Protein AF-A0AAV4C233-F1 (afdb_monomer_lite)

pLDDT: mean 74.06, std 18.38, range [33.66, 91.25]

Structure (mmCIF, N/CA/C/O backbone):
data_AF-A0AAV4C233-F1
#
_entry.id   AF-A0AAV4C233-F1
#
loop_
_atom_site.group_PDB
_atom_site.id
_atom_site.type_symbol
_atom_site.label_atom_id
_atom_site.label_alt_id
_atom_site.label_comp_id
_atom_site.label_asym_id
_atom_site.label_entity_id
_atom_site.label_seq_id
_atom_site.pdbx_PDB_ins_code
_atom_site.Cartn_x
_atom_site.Cartn_y
_atom_site.Cartn_z
_atom_site.occupancy
_atom_site.B_iso_or_equiv
_atom_site.auth_seq_id
_atom_site.auth_comp_id
_atom_site.auth_asym_id
_atom_site.auth_atom_id
_atom_site.pdbx_PDB_model_num
ATOM 1 N N . MET A 1 1 ? 18.846 5.349 12.448 1.00 65.94 1 MET A N 1
ATOM 2 C CA . MET A 1 1 ? 18.340 4.012 12.071 1.00 65.94 1 MET A CA 1
ATOM 3 C C . MET A 1 1 ? 18.853 3.663 10.684 1.00 65.94 1 MET A C 1
ATOM 5 O O . MET A 1 1 ? 18.707 4.471 9.763 1.00 65.94 1 MET A O 1
ATOM 9 N N . GLU A 1 2 ? 19.528 2.527 10.569 1.00 83.12 2 GLU A N 1
ATOM 10 C CA . GLU A 1 2 ? 20.152 2.026 9.340 1.00 83.12 2 GLU A CA 1
ATOM 11 C C . GLU A 1 2 ? 19.110 1.394 8.408 1.00 83.12 2 GLU A C 1
ATOM 13 O O . GLU A 1 2 ? 18.015 1.029 8.843 1.00 83.12 2 GLU A O 1
ATOM 18 N N . LEU A 1 3 ? 19.416 1.331 7.108 1.00 81.19 3 LEU A N 1
ATOM 19 C CA . LEU A 1 3 ? 18.493 0.816 6.088 1.00 81.19 3 LEU A CA 1
ATOM 20 C C . LEU A 1 3 ? 18.167 -0.667 6.317 1.00 81.19 3 LEU A C 1
ATOM 22 O O . LEU A 1 3 ? 17.005 -1.055 6.249 1.00 81.19 3 LEU A O 1
ATOM 26 N N . GLU A 1 4 ? 19.170 -1.468 6.663 1.00 83.12 4 GLU A N 1
ATOM 27 C CA . GLU A 1 4 ? 19.029 -2.905 6.920 1.00 83.12 4 GLU A CA 1
ATOM 28 C C . GLU A 1 4 ? 18.114 -3.202 8.114 1.00 83.12 4 GLU A C 1
ATOM 30 O O . GLU A 1 4 ? 17.279 -4.112 8.062 1.00 83.12 4 GLU A O 1
ATOM 35 N N . SER A 1 5 ? 18.192 -2.384 9.170 1.00 86.88 5 SER A N 1
ATOM 36 C CA . SER A 1 5 ? 17.283 -2.495 10.312 1.00 86.88 5 SER A CA 1
ATOM 37 C C . SER A 1 5 ? 15.843 -2.166 9.911 1.00 86.88 5 SER A C 1
ATOM 39 O O . SER A 1 5 ? 14.928 -2.884 10.301 1.00 86.88 5 SER A O 1
ATOM 41 N N . MET A 1 6 ? 15.621 -1.118 9.103 1.00 86.81 6 MET A N 1
ATOM 42 C CA . MET A 1 6 ? 14.273 -0.765 8.621 1.00 86.81 6 MET A CA 1
ATOM 43 C C . MET A 1 6 ? 13.689 -1.846 7.716 1.00 86.81 6 MET A C 1
ATOM 45 O O . MET A 1 6 ? 12.509 -2.158 7.824 1.00 86.81 6 MET A O 1
ATOM 49 N N . ASN A 1 7 ? 14.518 -2.426 6.853 1.00 86.94 7 ASN A N 1
ATOM 50 C CA . ASN A 1 7 ? 14.156 -3.550 6.001 1.00 86.94 7 ASN A CA 1
ATOM 51 C C . ASN A 1 7 ? 13.734 -4.769 6.826 1.00 86.94 7 ASN A C 1
ATOM 53 O O . ASN A 1 7 ? 12.684 -5.359 6.580 1.00 86.94 7 ASN A O 1
ATOM 57 N N . THR A 1 8 ? 14.527 -5.111 7.842 1.00 88.19 8 THR A N 1
ATOM 58 C CA . THR A 1 8 ? 14.219 -6.220 8.748 1.00 88.19 8 THR A CA 1
ATOM 59 C C . THR A 1 8 ? 12.918 -5.966 9.502 1.00 88.19 8 THR A C 1
ATOM 61 O O . THR A 1 8 ? 12.058 -6.838 9.534 1.00 88.19 8 THR A O 1
ATOM 64 N N . LEU A 1 9 ? 12.738 -4.765 10.059 1.00 89.81 9 LEU A N 1
ATOM 65 C CA . LEU A 1 9 ? 11.519 -4.400 10.781 1.00 89.81 9 LEU A CA 1
ATOM 66 C C . LEU A 1 9 ? 10.286 -4.402 9.879 1.00 89.81 9 LEU A C 1
ATOM 68 O O . LEU A 1 9 ? 9.249 -4.924 10.272 1.00 89.81 9 LEU A O 1
ATOM 72 N N . LEU A 1 10 ? 10.395 -3.855 8.668 1.00 88.31 10 LEU A N 1
ATOM 73 C CA . LEU A 1 10 ? 9.327 -3.912 7.678 1.00 88.31 10 LEU A CA 1
ATOM 74 C C . LEU A 1 10 ? 8.940 -5.364 7.395 1.00 88.31 10 LEU A C 1
ATOM 76 O O . LEU A 1 10 ? 7.764 -5.702 7.462 1.00 88.31 10 LEU A O 1
ATOM 80 N N . PHE A 1 11 ? 9.919 -6.223 7.114 1.00 87.75 11 PHE A N 1
ATOM 81 C CA . PHE A 1 11 ? 9.671 -7.630 6.827 1.00 87.75 11 PHE A CA 1
ATOM 82 C C . PHE A 1 11 ? 8.959 -8.331 7.991 1.00 87.75 11 PHE A C 1
ATOM 84 O O . PHE A 1 11 ? 7.919 -8.956 7.790 1.00 87.75 11 PHE A O 1
ATOM 91 N N . THR A 1 12 ? 9.445 -8.129 9.218 1.00 89.75 12 THR A N 1
ATOM 92 C CA . THR A 1 12 ? 8.798 -8.634 10.433 1.00 89.75 12 THR A CA 1
ATOM 93 C C . THR A 1 12 ? 7.362 -8.120 10.559 1.00 89.75 12 THR A C 1
ATOM 95 O O . THR A 1 12 ? 6.455 -8.909 10.804 1.00 89.75 12 THR A O 1
ATOM 98 N N . ASN A 1 13 ? 7.113 -6.827 10.334 1.00 89.94 13 ASN A N 1
ATOM 99 C CA . ASN A 1 13 ? 5.767 -6.252 10.404 1.00 89.94 13 ASN A CA 1
ATOM 100 C C . ASN A 1 13 ? 4.812 -6.886 9.384 1.00 89.94 13 ASN A C 1
ATOM 102 O O . ASN A 1 13 ? 3.656 -7.149 9.705 1.00 89.94 13 ASN A O 1
ATOM 106 N N . LEU A 1 14 ? 5.278 -7.153 8.161 1.00 88.44 14 LEU A N 1
ATOM 107 C CA . LEU A 1 14 ? 4.464 -7.809 7.135 1.00 88.44 14 LEU A CA 1
ATOM 108 C C . LEU A 1 14 ? 4.102 -9.244 7.537 1.00 88.44 14 LEU A C 1
ATOM 110 O O . LEU A 1 14 ? 2.946 -9.643 7.382 1.00 88.44 14 LEU A O 1
ATOM 114 N N . GLN A 1 15 ? 5.050 -9.990 8.112 1.00 87.19 15 GLN A N 1
ATOM 115 C CA . GLN A 1 15 ? 4.790 -11.325 8.655 1.00 87.19 15 GLN A CA 1
ATOM 116 C C . GLN A 1 15 ? 3.796 -11.277 9.824 1.00 87.19 15 GLN A C 1
ATOM 118 O O . GLN A 1 15 ? 2.847 -12.057 9.846 1.00 87.19 15 GLN A O 1
ATOM 123 N N . LEU A 1 16 ? 3.952 -10.323 10.751 1.00 87.94 16 LEU A N 1
ATOM 124 C CA . LEU A 1 16 ? 3.033 -10.121 11.880 1.00 87.94 16 LEU A CA 1
ATOM 125 C C . LEU A 1 16 ? 1.611 -9.774 11.422 1.00 87.94 16 LEU A C 1
ATOM 127 O O . LEU A 1 16 ? 0.635 -10.208 12.028 1.00 87.94 16 LEU A O 1
ATOM 131 N N . LEU A 1 17 ? 1.475 -9.032 10.323 1.00 86.62 17 LEU A N 1
ATOM 132 C CA . LEU A 1 17 ? 0.180 -8.729 9.713 1.00 86.62 17 LEU A CA 1
ATOM 133 C C . LEU A 1 17 ? -0.453 -9.935 8.994 1.00 86.62 17 LEU A C 1
ATOM 135 O O . LEU A 1 17 ? -1.617 -9.843 8.587 1.00 86.62 17 LEU A O 1
ATOM 139 N N . GLY A 1 18 ? 0.279 -11.046 8.851 1.00 84.75 18 GLY A N 1
ATOM 140 C CA . GLY A 1 18 ? -0.180 -12.292 8.237 1.00 84.75 18 GLY A CA 1
ATOM 141 C C . GLY A 1 18 ? 0.052 -12.375 6.729 1.00 84.75 18 GLY A C 1
ATOM 142 O O . GLY A 1 18 ? -0.727 -13.027 6.035 1.00 84.75 18 GLY A O 1
ATOM 143 N N . MET A 1 19 ? 1.065 -11.685 6.195 1.00 82.44 19 MET A N 1
ATOM 144 C CA . MET A 1 19 ? 1.447 -11.830 4.789 1.00 82.44 19 MET A CA 1
ATOM 145 C C . MET A 1 19 ? 2.111 -13.195 4.562 1.00 82.44 19 MET A C 1
ATOM 147 O O . MET A 1 19 ? 3.140 -13.494 5.166 1.00 82.44 19 MET A O 1
ATOM 151 N N . ASP A 1 20 ? 1.541 -14.006 3.669 1.00 81.88 20 ASP A N 1
ATOM 152 C CA . ASP A 1 20 ? 2.144 -15.269 3.236 1.00 81.88 20 ASP A CA 1
ATOM 153 C C . ASP A 1 20 ? 3.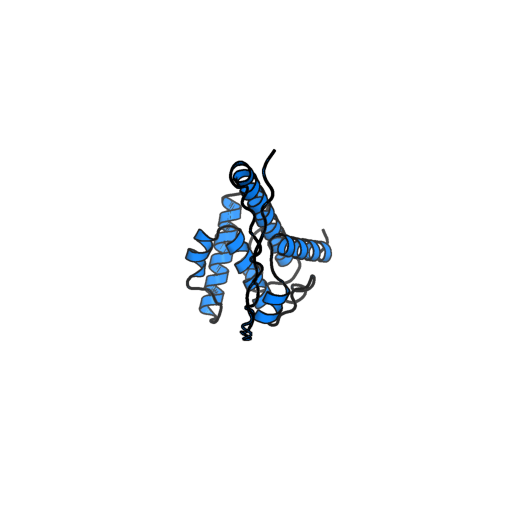180 -15.004 2.136 1.00 81.88 20 ASP A C 1
ATOM 155 O O . ASP A 1 20 ? 2.839 -14.666 1.000 1.00 81.88 20 ASP A O 1
ATOM 159 N N . ILE A 1 21 ? 4.456 -15.129 2.497 1.00 82.44 21 ILE A N 1
ATOM 160 C CA . ILE A 1 21 ? 5.600 -14.866 1.618 1.00 82.44 21 ILE A CA 1
ATOM 161 C C . ILE A 1 21 ? 5.605 -15.845 0.441 1.00 82.44 21 ILE A C 1
ATOM 163 O O . ILE A 1 21 ? 5.762 -15.420 -0.699 1.00 82.44 21 ILE A O 1
ATOM 167 N N . LEU A 1 22 ? 5.352 -17.132 0.691 1.00 79.00 22 LEU A N 1
ATOM 168 C CA . LEU A 1 22 ? 5.437 -18.181 -0.328 1.00 79.00 22 LEU A CA 1
ATOM 169 C C . LEU A 1 22 ? 4.356 -18.001 -1.398 1.00 79.00 22 LEU A C 1
ATOM 171 O O . LEU A 1 22 ? 4.624 -18.110 -2.596 1.00 79.00 22 LEU A O 1
ATOM 175 N N . ALA A 1 23 ? 3.137 -17.659 -0.974 1.00 79.81 23 ALA A N 1
ATOM 176 C CA . ALA A 1 23 ? 2.040 -17.369 -1.893 1.00 79.81 23 ALA A CA 1
ATOM 177 C C . ALA A 1 23 ? 2.315 -16.123 -2.755 1.00 79.81 23 ALA A C 1
ATOM 179 O O . ALA A 1 23 ? 1.935 -16.073 -3.927 1.00 79.81 23 ALA A O 1
ATOM 180 N N . MET A 1 24 ? 2.977 -15.112 -2.188 1.00 79.94 24 MET A N 1
ATOM 181 C CA . MET A 1 24 ? 3.304 -13.866 -2.886 1.00 79.94 24 MET A CA 1
ATOM 182 C C . MET A 1 24 ? 4.469 -14.052 -3.864 1.00 79.94 24 MET A C 1
ATOM 184 O O . MET A 1 24 ? 4.373 -13.595 -5.003 1.00 79.94 24 MET A O 1
ATOM 188 N N . GLU A 1 25 ? 5.521 -14.774 -3.473 1.00 82.00 25 GLU A N 1
ATOM 189 C CA . GLU A 1 25 ? 6.636 -15.130 -4.360 1.00 82.00 25 GLU A CA 1
ATOM 190 C C . GLU A 1 25 ? 6.147 -15.930 -5.569 1.00 82.00 25 GLU A C 1
ATOM 192 O O . GLU A 1 25 ? 6.493 -15.601 -6.703 1.00 82.00 25 GLU A O 1
ATOM 197 N N . GLY A 1 26 ? 5.267 -16.913 -5.351 1.00 76.38 26 GLY A N 1
ATOM 198 C CA . GLY A 1 26 ? 4.672 -17.695 -6.436 1.00 76.38 26 GLY A CA 1
ATOM 199 C C . GLY A 1 26 ? 3.791 -16.870 -7.381 1.00 76.38 26 GLY A C 1
ATOM 200 O O . GLY A 1 26 ? 3.719 -17.173 -8.567 1.00 76.38 26 GLY A O 1
ATOM 201 N N . LYS A 1 27 ? 3.138 -15.813 -6.881 1.00 77.19 27 LYS A N 1
ATOM 202 C CA . LYS A 1 27 ? 2.224 -14.975 -7.672 1.00 77.19 27 LYS A CA 1
ATOM 203 C C . LYS A 1 27 ? 2.934 -13.891 -8.481 1.00 77.19 27 LYS A C 1
ATOM 205 O O . LYS A 1 27 ? 2.521 -13.605 -9.601 1.00 77.19 27 LYS A O 1
ATOM 210 N N . TYR A 1 28 ? 3.947 -13.251 -7.900 1.00 78.44 28 TYR A N 1
ATOM 211 C CA . TYR A 1 28 ? 4.648 -12.131 -8.535 1.00 78.44 28 TYR A CA 1
ATOM 212 C C . TYR A 1 28 ? 5.993 -12.534 -9.142 1.00 78.44 28 TYR A C 1
ATOM 214 O O . TYR A 1 28 ? 6.599 -11.709 -9.818 1.00 78.44 28 TYR A O 1
ATOM 222 N N . HIS A 1 29 ? 6.454 -13.773 -8.923 1.00 76.19 29 HIS A N 1
ATOM 223 C CA . HIS A 1 29 ? 7.775 -14.263 -9.339 1.00 76.19 29 HIS A CA 1
ATOM 224 C C . HIS A 1 29 ? 8.921 -13.353 -8.873 1.00 76.19 29 HIS A C 1
ATOM 226 O O . HIS A 1 29 ? 9.918 -13.156 -9.564 1.00 76.19 29 HIS A O 1
ATOM 232 N N . VAL A 1 30 ? 8.754 -12.770 -7.688 1.00 77.81 30 VAL A N 1
ATOM 233 C CA . VAL A 1 30 ? 9.663 -11.796 -7.089 1.00 77.81 30 VAL A CA 1
ATOM 234 C C . VAL A 1 30 ? 10.057 -12.312 -5.712 1.00 77.81 30 VAL A C 1
ATOM 236 O O . VAL A 1 30 ? 9.150 -12.652 -4.957 1.00 77.81 30 VAL A O 1
ATOM 239 N N . PRO A 1 31 ? 11.355 -12.333 -5.357 1.00 75.62 31 PRO A N 1
ATOM 240 C CA . PRO A 1 31 ? 11.784 -12.749 -4.030 1.00 75.62 31 PRO A CA 1
ATOM 241 C C . PRO A 1 31 ? 11.332 -11.726 -2.981 1.00 75.62 31 PRO A C 1
ATOM 243 O O . PRO A 1 31 ? 11.706 -10.550 -3.034 1.00 75.62 31 PRO A O 1
ATOM 246 N N . PHE A 1 32 ? 10.536 -12.173 -2.013 1.00 77.75 32 PHE A N 1
ATOM 247 C CA . PHE A 1 32 ? 10.090 -11.361 -0.883 1.00 77.75 32 PHE A CA 1
ATOM 248 C C . PHE A 1 32 ? 11.049 -11.606 0.281 1.00 77.75 32 PHE A C 1
ATOM 250 O O . PHE A 1 32 ? 10.810 -12.430 1.160 1.00 77.75 32 PHE A O 1
ATOM 257 N N . ASN A 1 33 ? 12.167 -10.884 0.275 1.00 81.19 33 ASN A N 1
ATOM 258 C CA . ASN A 1 33 ? 13.191 -10.951 1.313 1.00 81.19 33 ASN A CA 1
ATOM 259 C C . ASN A 1 33 ? 13.445 -9.567 1.939 1.00 81.19 33 ASN A C 1
ATOM 261 O O . ASN A 1 33 ? 12.884 -8.549 1.530 1.00 81.19 33 ASN A O 1
ATOM 265 N N . LYS A 1 34 ? 14.329 -9.515 2.942 1.00 81.00 34 LYS A N 1
ATOM 266 C CA . LYS A 1 34 ? 14.731 -8.260 3.603 1.00 81.00 34 LYS A CA 1
ATOM 267 C C . LYS A 1 34 ? 15.402 -7.272 2.635 1.00 81.00 34 LYS A C 1
ATOM 269 O O . LYS A 1 34 ? 15.458 -6.084 2.915 1.00 81.00 34 LYS A O 1
ATOM 274 N N . GLU A 1 35 ? 15.881 -7.738 1.490 1.00 80.38 35 GLU A N 1
ATOM 275 C CA . GLU A 1 35 ? 16.582 -6.935 0.486 1.00 8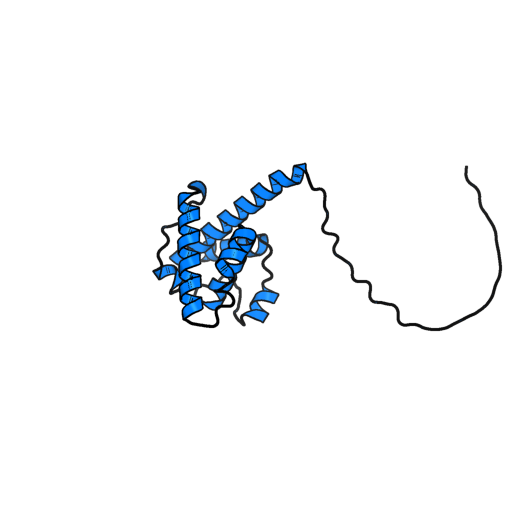0.38 35 GLU A CA 1
ATOM 276 C C . GLU A 1 35 ? 15.703 -6.619 -0.737 1.00 80.38 35 GLU A C 1
ATOM 278 O O . GLU A 1 35 ? 16.189 -6.103 -1.743 1.00 80.38 35 GLU A O 1
ATOM 283 N N . MET A 1 36 ? 14.384 -6.853 -0.657 1.00 79.31 36 MET A N 1
ATOM 284 C CA . MET A 1 36 ? 13.477 -6.734 -1.809 1.00 79.31 36 MET A CA 1
ATOM 285 C C . MET A 1 36 ? 13.338 -5.307 -2.362 1.00 79.31 36 MET A C 1
ATOM 287 O O . MET A 1 36 ? 12.860 -5.133 -3.482 1.00 79.31 36 MET A O 1
ATOM 291 N N . PHE A 1 37 ? 13.761 -4.299 -1.589 1.00 81.06 37 PHE A N 1
ATOM 292 C CA . PHE A 1 37 ? 13.794 -2.880 -1.972 1.00 81.06 37 PHE A CA 1
ATOM 293 C C . PHE A 1 37 ? 15.211 -2.303 -2.086 1.00 81.06 37 PHE A C 1
ATOM 295 O O . PHE A 1 37 ? 15.376 -1.082 -2.205 1.00 81.06 37 PHE A O 1
ATOM 302 N N . THR A 1 38 ? 16.237 -3.160 -2.051 1.00 78.81 38 THR A N 1
ATOM 303 C CA . THR A 1 38 ? 17.605 -2.775 -2.422 1.00 78.81 38 THR A CA 1
ATOM 304 C C . THR A 1 38 ? 17.640 -2.358 -3.894 1.00 78.81 38 THR A C 1
ATOM 306 O O . THR A 1 38 ? 18.258 -1.354 -4.243 1.00 78.81 38 THR A O 1
ATOM 309 N N . LEU A 1 39 ? 16.887 -3.069 -4.738 1.00 78.56 39 LEU A N 1
ATOM 310 C CA . LEU A 1 39 ? 16.612 -2.706 -6.126 1.00 78.56 39 LEU A CA 1
ATOM 311 C C . LEU A 1 39 ? 15.171 -2.189 -6.274 1.00 78.56 39 LEU A C 1
ATOM 313 O O . LEU A 1 39 ? 14.292 -2.590 -5.508 1.00 78.56 39 LEU A O 1
ATOM 317 N N . PRO A 1 40 ? 14.903 -1.292 -7.242 1.00 76.94 40 PRO A N 1
ATOM 318 C CA . PRO A 1 40 ? 13.563 -0.773 -7.474 1.00 76.94 40 PRO A CA 1
ATOM 319 C C . PRO A 1 40 ? 12.624 -1.888 -7.947 1.00 76.94 40 PRO A C 1
ATOM 321 O O . PRO A 1 40 ? 12.753 -2.393 -9.061 1.00 76.94 40 PRO A O 1
ATOM 324 N N . ASN A 1 41 ? 11.656 -2.248 -7.105 1.00 82.50 41 ASN A N 1
ATOM 325 C CA . ASN A 1 41 ? 10.777 -3.391 -7.323 1.00 82.50 41 ASN A CA 1
ATOM 326 C C . ASN A 1 41 ? 9.309 -2.961 -7.333 1.00 82.50 41 ASN A C 1
ATOM 328 O 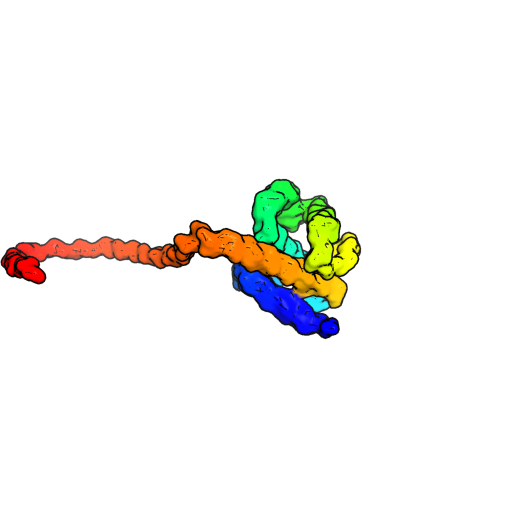O . ASN A 1 41 ? 8.660 -2.838 -6.290 1.00 82.50 41 ASN A O 1
ATOM 332 N N . LYS A 1 42 ? 8.790 -2.705 -8.536 1.00 82.50 42 LYS A N 1
ATOM 333 C CA . LYS A 1 42 ? 7.429 -2.189 -8.725 1.00 82.50 42 LYS A CA 1
ATOM 334 C C . LYS A 1 42 ? 6.368 -3.199 -8.309 1.00 82.50 42 LYS A C 1
ATOM 336 O O . LYS A 1 42 ? 5.597 -2.899 -7.402 1.00 82.50 42 LYS A O 1
ATOM 341 N N . ALA A 1 43 ? 6.412 -4.401 -8.878 1.00 82.50 43 ALA A N 1
ATOM 342 C CA . ALA A 1 43 ? 5.448 -5.460 -8.586 1.00 82.50 43 ALA A CA 1
ATOM 343 C C . ALA A 1 43 ? 5.412 -5.806 -7.087 1.00 82.50 43 ALA A C 1
ATOM 345 O O . ALA A 1 43 ? 4.337 -5.887 -6.494 1.00 82.50 43 ALA A O 1
ATOM 346 N N . GLY A 1 44 ? 6.583 -5.919 -6.446 1.00 84.19 44 GLY A N 1
ATOM 347 C CA . GLY A 1 44 ? 6.674 -6.147 -5.003 1.00 84.19 44 GLY A CA 1
ATOM 348 C C . GLY A 1 44 ? 6.048 -5.009 -4.195 1.00 84.19 44 GLY A C 1
ATOM 349 O O . GLY A 1 44 ? 5.250 -5.252 -3.293 1.00 84.19 44 GLY A O 1
ATOM 350 N N . SER A 1 45 ? 6.343 -3.753 -4.545 1.00 86.69 45 SER A N 1
ATOM 351 C CA . SER A 1 45 ? 5.776 -2.597 -3.843 1.00 86.69 45 SER A CA 1
ATOM 352 C C . SER A 1 45 ? 4.256 -2.493 -3.967 1.00 86.69 45 SER A C 1
ATOM 354 O O . SER A 1 45 ? 3.583 -2.244 -2.969 1.00 86.69 45 SER A O 1
ATOM 356 N N . GLU A 1 46 ? 3.709 -2.726 -5.161 1.00 87.44 46 GLU A N 1
ATOM 357 C CA . GLU A 1 46 ? 2.270 -2.694 -5.427 1.00 87.44 46 GLU A CA 1
ATOM 358 C C . GLU A 1 46 ? 1.556 -3.771 -4.615 1.00 87.44 46 GLU A C 1
ATOM 360 O O . GLU A 1 46 ? 0.555 -3.495 -3.953 1.00 87.44 46 GLU A O 1
ATOM 365 N N . ALA A 1 47 ? 2.127 -4.976 -4.584 1.00 86.25 47 ALA A N 1
ATOM 366 C CA . ALA A 1 47 ? 1.609 -6.091 -3.813 1.00 86.25 47 ALA A CA 1
ATOM 367 C C . ALA A 1 47 ? 1.610 -5.807 -2.298 1.00 86.25 47 ALA A C 1
ATOM 369 O O . ALA A 1 47 ? 0.619 -6.085 -1.615 1.00 86.25 47 ALA A O 1
ATOM 370 N N . VAL A 1 48 ? 2.686 -5.207 -1.770 1.00 88.31 48 VAL A N 1
ATOM 371 C CA . VAL A 1 48 ? 2.770 -4.821 -0.351 1.00 88.31 48 VAL A CA 1
ATOM 372 C C . VAL A 1 48 ? 1.771 -3.715 -0.021 1.00 88.31 48 VAL A C 1
ATOM 374 O O . VAL A 1 48 ? 1.044 -3.837 0.964 1.00 88.31 48 VAL A O 1
ATOM 377 N N . PHE A 1 49 ? 1.682 -2.658 -0.834 1.00 89.12 49 PHE A N 1
ATOM 378 C CA . PHE A 1 49 ? 0.708 -1.585 -0.614 1.00 89.12 49 PHE A CA 1
ATOM 379 C C . PHE A 1 49 ? -0.720 -2.117 -0.639 1.00 89.12 49 PHE A C 1
ATOM 381 O O . PHE A 1 49 ? -1.483 -1.849 0.287 1.00 89.12 49 PHE A O 1
ATOM 388 N N . HIS A 1 50 ? -1.062 -2.916 -1.648 1.00 88.12 50 HIS A N 1
ATOM 389 C CA . HIS A 1 50 ? -2.368 -3.552 -1.763 1.00 88.12 50 HIS A CA 1
ATOM 390 C C . HIS A 1 50 ? -2.718 -4.351 -0.499 1.00 88.12 50 HIS A C 1
ATOM 392 O O . HIS A 1 50 ? -3.810 -4.208 0.054 1.00 88.12 50 HIS A O 1
ATOM 398 N N . PHE A 1 51 ? -1.782 -5.162 0.003 1.00 88.56 51 PHE A N 1
ATOM 399 C CA . PHE A 1 51 ? -1.978 -5.910 1.243 1.00 88.56 51 PHE A CA 1
ATOM 400 C C . PHE A 1 51 ? -2.191 -4.990 2.455 1.00 88.56 51 PHE A C 1
ATOM 402 O O . PHE A 1 51 ? -3.149 -5.180 3.206 1.00 88.56 51 PHE A O 1
ATOM 409 N N . LEU A 1 52 ? -1.339 -3.977 2.635 1.00 89.69 52 LEU A N 1
ATOM 410 C CA . LEU A 1 52 ? -1.409 -3.056 3.772 1.00 89.69 52 LEU A CA 1
ATOM 411 C C . LEU A 1 52 ? -2.712 -2.246 3.788 1.00 89.69 52 LEU A C 1
ATOM 413 O O . LEU A 1 52 ? -3.361 -2.162 4.830 1.00 89.69 52 LEU A O 1
ATOM 417 N N . PHE A 1 53 ? -3.139 -1.704 2.645 1.00 89.50 53 PHE A N 1
ATOM 418 C CA . PHE A 1 53 ? -4.398 -0.960 2.540 1.00 89.50 53 PHE A CA 1
ATOM 419 C C . PHE A 1 53 ? -5.616 -1.843 2.829 1.00 89.50 53 PHE A C 1
ATOM 421 O O . PHE A 1 53 ? -6.519 -1.427 3.560 1.00 89.50 53 PHE A O 1
ATOM 428 N N . ASN A 1 54 ? -5.615 -3.082 2.329 1.00 88.81 54 ASN A N 1
ATOM 429 C CA . ASN A 1 54 ? -6.667 -4.051 2.622 1.00 88.81 54 ASN A CA 1
ATOM 430 C C . ASN A 1 54 ? -6.730 -4.409 4.120 1.00 88.81 54 ASN A C 1
ATOM 432 O O . ASN A 1 54 ? -7.820 -4.551 4.674 1.00 88.81 54 ASN A O 1
ATOM 436 N N . ARG A 1 55 ? -5.578 -4.522 4.799 1.00 87.00 55 ARG A N 1
ATOM 437 C CA . ARG A 1 55 ? -5.517 -4.754 6.255 1.00 87.00 55 ARG A CA 1
ATOM 438 C C . ARG A 1 55 ? -5.966 -3.540 7.063 1.00 87.00 55 ARG A C 1
ATOM 440 O O . ARG A 1 55 ? -6.599 -3.716 8.101 1.00 87.00 55 ARG A O 1
ATOM 447 N N . LEU A 1 56 ? -5.669 -2.330 6.593 1.00 86.56 56 LEU A N 1
ATOM 448 C CA . LEU A 1 56 ? -6.045 -1.104 7.285 1.00 86.56 56 LEU A CA 1
ATOM 449 C C . LEU A 1 56 ? -7.564 -0.904 7.281 1.00 86.56 56 LEU A C 1
ATOM 451 O O . LEU A 1 56 ? -8.161 -0.838 8.357 1.00 86.56 56 LEU A O 1
ATOM 455 N N . ASN A 1 57 ? -8.182 -0.828 6.096 1.00 85.69 57 ASN A N 1
ATOM 456 C CA . ASN A 1 57 ? -9.629 -0.661 5.935 1.00 85.69 57 ASN A CA 1
ATOM 457 C C . ASN A 1 57 ? -10.134 -1.406 4.685 1.00 85.69 57 ASN A C 1
ATOM 459 O O . ASN A 1 57 ? -10.105 -0.848 3.586 1.00 85.69 57 ASN A O 1
ATOM 463 N N . PRO A 1 58 ? -10.671 -2.630 4.837 1.00 84.12 58 PRO A N 1
ATOM 464 C CA . PRO A 1 58 ? -11.114 -3.441 3.703 1.00 84.12 58 PRO A CA 1
ATOM 465 C C . PRO A 1 58 ? -12.336 -2.862 2.968 1.00 84.12 58 PRO A C 1
ATOM 467 O O . PRO A 1 58 ? -12.544 -3.188 1.803 1.00 84.12 58 PRO A O 1
ATOM 470 N N . GLY A 1 59 ? -13.148 -2.017 3.621 1.00 85.00 59 GLY A N 1
ATOM 471 C CA . GLY A 1 59 ? -14.285 -1.331 2.987 1.00 85.00 59 GLY A CA 1
ATOM 472 C C . GLY A 1 59 ? -13.815 -0.319 1.943 1.00 85.00 59 GLY A C 1
ATOM 473 O O . GLY A 1 59 ? -14.004 -0.534 0.749 1.00 85.00 59 GLY A O 1
ATOM 474 N N . LEU A 1 60 ? -13.081 0.700 2.400 1.00 84.00 60 LEU A N 1
ATOM 475 C CA . LEU A 1 60 ? -12.500 1.733 1.540 1.00 84.00 60 LEU A CA 1
ATOM 476 C C . LEU A 1 60 ? -11.553 1.144 0.480 1.00 84.00 60 LEU A C 1
ATOM 478 O O . LEU A 1 60 ? -11.486 1.630 -0.646 1.00 84.00 60 LEU A O 1
ATOM 482 N N . PHE A 1 61 ? -10.829 0.074 0.830 1.00 86.69 61 PHE A N 1
ATOM 483 C CA . PHE A 1 61 ? -9.967 -0.646 -0.101 1.00 86.69 61 PHE A CA 1
ATOM 484 C C . PHE A 1 61 ? -10.750 -1.184 -1.310 1.00 86.69 61 PHE A C 1
ATOM 486 O O . PHE A 1 61 ? -10.331 -0.974 -2.445 1.00 86.69 61 PHE A O 1
ATOM 493 N N . LYS A 1 62 ? -11.905 -1.826 -1.091 1.00 83.81 62 LYS A N 1
ATOM 494 C CA . LYS A 1 62 ? -12.733 -2.362 -2.184 1.00 83.81 62 LYS A CA 1
ATOM 495 C C . LYS A 1 62 ? -13.292 -1.273 -3.088 1.00 83.81 62 LYS A C 1
ATOM 497 O O . LYS A 1 62 ? -13.442 -1.519 -4.276 1.00 83.81 62 LYS A O 1
ATOM 502 N N . GLU A 1 63 ? -13.609 -0.107 -2.537 1.00 86.12 63 GLU A N 1
ATOM 503 C CA . GLU A 1 63 ? -14.142 1.016 -3.309 1.00 86.12 63 GLU A CA 1
ATOM 504 C C . GLU A 1 63 ? -13.053 1.676 -4.153 1.00 86.12 63 GLU A C 1
ATOM 506 O O . GLU A 1 63 ? -13.240 1.873 -5.349 1.00 86.12 63 GLU A O 1
ATOM 511 N N . GLN A 1 64 ? -11.889 1.957 -3.560 1.00 84.06 64 GLN A N 1
ATOM 512 C CA . GLN A 1 64 ? -10.814 2.656 -4.264 1.00 84.06 64 GLN A CA 1
ATOM 513 C C . GLN A 1 64 ? -10.052 1.765 -5.250 1.00 84.06 64 GLN A C 1
ATOM 515 O O . GLN A 1 64 ? -9.667 2.232 -6.318 1.00 84.06 64 GLN A O 1
ATOM 520 N N . PHE A 1 65 ? -9.828 0.488 -4.921 1.00 83.00 65 PHE A N 1
ATOM 521 C CA . PHE A 1 65 ? -9.031 -0.416 -5.759 1.00 83.00 65 PHE A CA 1
ATOM 522 C C . PHE A 1 65 ? -9.850 -1.225 -6.777 1.00 83.00 65 PHE A C 1
ATOM 524 O O . PHE A 1 65 ? -9.276 -2.035 -7.503 1.00 83.00 65 PHE A O 1
ATOM 531 N N . ARG A 1 66 ? -11.167 -0.989 -6.880 1.00 78.31 66 ARG A N 1
ATOM 532 C CA . ARG A 1 66 ? -12.064 -1.707 -7.802 1.00 78.31 66 ARG A CA 1
ATOM 533 C C . ARG A 1 66 ? -11.626 -1.620 -9.264 1.00 78.31 66 ARG A C 1
ATOM 535 O O . ARG A 1 66 ? -11.660 -2.625 -9.964 1.00 78.31 66 ARG A O 1
ATOM 542 N N . ASP A 1 67 ? -11.222 -0.427 -9.696 1.00 76.12 67 ASP A N 1
ATOM 543 C CA . ASP A 1 67 ? -10.979 -0.117 -11.111 1.00 76.12 67 ASP A CA 1
ATOM 544 C C . ASP A 1 67 ? -9.487 -0.107 -11.484 1.00 76.12 67 ASP A C 1
ATOM 546 O O . ASP A 1 67 ? -9.133 0.084 -12.647 1.00 76.12 67 ASP A O 1
ATOM 550 N N . CYS A 1 68 ? -8.590 -0.280 -10.507 1.00 76.62 68 CYS A N 1
ATOM 551 C CA . CYS A 1 68 ? -7.141 -0.193 -10.715 1.00 76.62 68 CYS A CA 1
ATOM 552 C C . CYS A 1 68 ? -6.376 -1.472 -10.352 1.00 76.62 68 CYS A C 1
ATOM 554 O O . CYS A 1 68 ? -5.167 -1.533 -10.583 1.00 76.62 68 CYS A O 1
ATOM 556 N N . TRP A 1 69 ? -7.055 -2.488 -9.812 1.00 75.88 69 TRP A N 1
ATOM 557 C CA . TRP A 1 69 ? -6.452 -3.771 -9.472 1.00 75.88 69 TRP A CA 1
ATOM 558 C C . TRP A 1 69 ? -7.085 -4.931 -10.256 1.00 75.88 69 TRP A C 1
ATOM 560 O O . TRP A 1 69 ? -8.308 -5.076 -10.217 1.00 75.88 69 TRP A O 1
ATOM 570 N N . PRO A 1 70 ? -6.293 -5.816 -10.899 1.00 77.31 70 PRO A N 1
ATOM 571 C CA . PRO A 1 70 ? -4.825 -5.864 -10.957 1.00 77.31 70 PRO A CA 1
ATOM 572 C C . PRO A 1 70 ? -4.203 -4.794 -11.871 1.00 77.31 70 PRO A C 1
ATOM 574 O O . PRO A 1 70 ? -4.794 -4.387 -12.870 1.00 77.31 70 PRO A O 1
ATOM 577 N N . VAL A 1 71 ? -2.981 -4.361 -11.546 1.00 78.31 71 VAL A N 1
ATOM 578 C CA . VAL A 1 71 ? -2.228 -3.375 -12.338 1.00 78.31 71 VAL A CA 1
ATOM 579 C C . VAL A 1 71 ? -1.680 -4.043 -13.606 1.00 78.31 71 VAL A C 1
ATOM 581 O O . VAL A 1 71 ? -0.569 -4.560 -13.621 1.00 78.31 71 VAL A O 1
ATOM 584 N N . LEU A 1 72 ? -2.492 -4.079 -14.664 1.00 77.69 72 LEU A N 1
ATOM 585 C CA . LEU A 1 72 ? -2.113 -4.642 -15.971 1.00 77.69 72 LEU A CA 1
ATOM 586 C C . LEU A 1 72 ? -1.678 -3.554 -16.963 1.00 77.69 72 LEU A C 1
ATOM 588 O O . LEU A 1 72 ? -0.757 -3.751 -17.750 1.00 77.69 72 LEU A O 1
ATOM 592 N N . ASP A 1 73 ? -2.320 -2.387 -16.892 1.00 83.81 73 ASP A N 1
ATOM 593 C CA . ASP A 1 73 ? -2.098 -1.271 -17.807 1.00 83.81 73 ASP A CA 1
ATOM 594 C C . ASP A 1 73 ? -1.354 -0.110 -17.149 1.00 83.81 73 ASP A C 1
ATOM 596 O O . ASP A 1 73 ? -1.547 0.209 -15.974 1.00 83.81 73 ASP A O 1
ATOM 600 N N . ARG A 1 74 ? -0.622 0.662 -17.961 1.00 82.06 74 ARG A N 1
ATOM 601 C CA . ARG A 1 74 ? 0.010 1.922 -17.524 1.00 82.06 74 ARG A CA 1
ATOM 602 C C . ARG A 1 74 ? -0.997 2.921 -16.937 1.00 82.06 74 ARG A C 1
ATOM 604 O O . ARG A 1 74 ? -0.653 3.705 -16.053 1.00 82.06 74 ARG A O 1
ATOM 611 N N . LYS A 1 75 ? -2.248 2.906 -17.418 1.00 84.25 75 LYS A N 1
ATOM 612 C CA . LYS A 1 75 ? -3.339 3.722 -16.858 1.00 84.25 75 LYS A CA 1
ATOM 613 C C . LYS A 1 75 ? -3.703 3.269 -15.442 1.00 84.25 75 LYS A C 1
ATOM 615 O O . LYS A 1 75 ? -3.806 4.119 -14.561 1.00 84.25 75 LYS A O 1
ATOM 620 N N . ALA A 1 76 ? -3.835 1.960 -15.222 1.00 84.06 76 ALA A N 1
ATOM 621 C CA . ALA A 1 76 ? -4.091 1.390 -13.902 1.00 84.06 76 ALA A CA 1
ATOM 622 C C . ALA A 1 76 ? -2.930 1.686 -12.938 1.00 84.06 76 ALA A C 1
ATOM 624 O O . ALA A 1 76 ? -3.172 2.118 -11.818 1.00 84.06 76 ALA A O 1
ATOM 625 N N . GLU A 1 77 ? -1.679 1.597 -13.404 1.00 84.00 77 GLU A N 1
ATOM 626 C CA . GLU A 1 77 ? -0.473 1.917 -12.618 1.00 84.00 77 GLU A CA 1
ATOM 627 C C . GLU A 1 77 ? -0.470 3.392 -12.159 1.00 84.00 77 GLU A C 1
ATOM 629 O O . GLU A 1 77 ? -0.121 3.725 -11.025 1.00 84.00 77 GLU A O 1
ATOM 634 N N . LEU A 1 78 ? -0.879 4.321 -13.034 1.00 86.31 78 LEU A N 1
ATOM 635 C CA . LEU A 1 78 ? -1.029 5.743 -12.694 1.00 86.31 78 LEU A CA 1
ATOM 636 C C . LEU A 1 78 ? -2.147 5.979 -11.668 1.00 86.31 78 LEU A C 1
ATOM 638 O O . LEU A 1 78 ? -1.939 6.737 -10.719 1.00 86.31 78 LEU A O 1
ATOM 642 N N . GLN A 1 79 ? -3.304 5.331 -11.836 1.00 86.56 79 GLN A N 1
ATOM 643 C CA . GLN A 1 79 ? -4.423 5.442 -10.893 1.00 86.56 79 GLN A CA 1
ATOM 644 C C . GLN A 1 79 ? -4.073 4.847 -9.529 1.00 86.56 79 GLN A C 1
ATOM 646 O O . GLN A 1 79 ? -4.270 5.513 -8.517 1.00 86.56 79 GLN A O 1
ATOM 651 N N . PHE A 1 80 ? -3.475 3.654 -9.502 1.00 87.94 80 PHE A N 1
ATOM 652 C CA . PHE A 1 80 ? -3.003 2.990 -8.288 1.00 87.94 80 PHE A CA 1
ATOM 653 C C . PHE A 1 80 ? -2.092 3.918 -7.483 1.00 87.94 80 PHE A C 1
ATOM 655 O O . PHE A 1 80 ? -2.344 4.186 -6.312 1.00 87.94 80 PHE A O 1
ATOM 662 N N . ARG A 1 81 ? -1.086 4.516 -8.135 1.00 86.75 81 ARG A N 1
ATOM 663 C CA . ARG A 1 81 ? -0.181 5.476 -7.486 1.00 86.75 81 ARG A CA 1
ATOM 664 C C . ARG A 1 81 ? -0.900 6.699 -6.936 1.00 86.75 81 ARG A C 1
ATOM 666 O O . ARG A 1 81 ? -0.573 7.141 -5.836 1.00 86.75 81 ARG A O 1
ATOM 673 N N . LYS A 1 82 ? -1.851 7.254 -7.692 1.00 88.31 82 LYS A N 1
ATOM 674 C CA . LYS A 1 82 ? -2.639 8.408 -7.251 1.00 88.31 82 LYS A CA 1
ATOM 675 C C . LYS A 1 82 ? -3.446 8.056 -6.002 1.00 88.31 82 LYS A C 1
ATOM 677 O O . LYS A 1 82 ? -3.360 8.783 -5.021 1.00 88.31 82 LYS A O 1
ATOM 682 N N . ILE A 1 83 ? -4.135 6.916 -6.014 1.00 89.06 83 ILE A N 1
ATOM 683 C CA . ILE A 1 83 ? -4.905 6.398 -4.876 1.00 89.06 83 ILE A CA 1
ATOM 684 C C . ILE A 1 83 ? -3.997 6.193 -3.662 1.00 89.06 83 ILE A C 1
ATOM 686 O O . ILE A 1 83 ? -4.306 6.692 -2.583 1.00 89.06 83 ILE A O 1
ATOM 690 N N . CYS A 1 84 ? -2.846 5.533 -3.826 1.00 89.19 84 CYS A N 1
ATOM 691 C CA . CYS A 1 84 ? -1.893 5.338 -2.733 1.00 89.19 84 CYS A CA 1
ATOM 692 C C . CYS A 1 84 ? -1.404 6.670 -2.154 1.00 89.19 84 CYS A C 1
ATOM 694 O O . CYS A 1 84 ? -1.360 6.821 -0.936 1.00 89.19 84 CYS A O 1
ATOM 696 N N . HIS A 1 85 ? -1.048 7.638 -3.006 1.00 89.12 85 HIS A N 1
ATOM 697 C CA . HIS A 1 85 ? -0.598 8.962 -2.570 1.00 89.12 85 HIS A CA 1
ATOM 698 C C . HIS A 1 85 ? -1.693 9.697 -1.794 1.00 89.12 85 HIS A C 1
ATOM 700 O O . HIS A 1 85 ? -1.468 10.082 -0.650 1.00 89.12 85 HIS A O 1
ATOM 706 N N . THR A 1 86 ? -2.890 9.810 -2.375 1.00 90.00 86 THR A N 1
ATOM 707 C CA . THR A 1 86 ? -4.040 10.474 -1.750 1.00 90.00 86 THR A CA 1
ATOM 708 C C . THR A 1 86 ? -4.408 9.822 -0.422 1.00 90.00 86 THR A C 1
ATOM 710 O O . THR A 1 86 ? -4.605 10.524 0.566 1.00 90.00 86 THR A O 1
ATOM 713 N N . TRP A 1 87 ? -4.444 8.491 -0.362 1.00 89.50 87 TRP A N 1
ATOM 714 C CA . TRP A 1 87 ? -4.834 7.791 0.854 1.00 89.50 87 TRP A CA 1
ATOM 715 C C . TRP A 1 87 ? -3.776 7.925 1.959 1.00 89.50 87 TRP A C 1
ATOM 717 O O . TRP A 1 87 ? -4.123 8.228 3.098 1.00 89.50 87 TRP A O 1
ATOM 727 N N . LEU A 1 88 ? -2.484 7.801 1.639 1.00 88.75 88 LEU A N 1
ATOM 728 C CA . LEU A 1 88 ? -1.418 8.044 2.620 1.00 88.75 88 LEU A CA 1
ATOM 729 C C . LEU A 1 88 ? -1.448 9.486 3.147 1.00 88.75 88 LEU A C 1
ATOM 731 O O . LEU A 1 88 ? -1.241 9.701 4.339 1.00 88.75 88 LEU A O 1
ATOM 735 N N . THR A 1 89 ? -1.720 10.470 2.283 1.00 88.06 89 THR A N 1
ATOM 736 C CA . THR A 1 89 ? -1.853 11.873 2.696 1.00 88.06 89 THR A CA 1
ATOM 737 C C . THR A 1 89 ? -3.084 12.096 3.571 1.00 88.06 89 THR A C 1
ATOM 739 O O . THR A 1 89 ? -2.979 12.816 4.558 1.00 88.06 89 THR A O 1
ATOM 742 N N . SER A 1 90 ? -4.214 11.447 3.272 1.00 88.06 90 SER A N 1
ATOM 743 C CA . SER A 1 90 ? -5.404 11.504 4.133 1.00 88.06 90 SER A CA 1
ATOM 744 C C . SER A 1 90 ? -5.100 10.937 5.516 1.00 88.06 90 SER A C 1
ATOM 746 O O . SER A 1 90 ? -5.375 11.592 6.505 1.00 88.06 90 SER A O 1
ATOM 748 N N . ILE A 1 91 ? -4.419 9.787 5.599 1.00 87.31 91 ILE A N 1
ATOM 749 C CA . ILE A 1 91 ? -4.016 9.195 6.886 1.00 87.31 91 ILE A CA 1
ATOM 750 C C . ILE A 1 91 ? -3.104 10.142 7.670 1.00 87.31 91 ILE A C 1
ATOM 752 O O . ILE A 1 91 ? -3.261 10.281 8.875 1.00 87.31 91 ILE A O 1
ATOM 756 N N . GLN A 1 92 ? -2.161 10.805 6.996 1.00 86.12 92 GLN A N 1
ATOM 757 C CA . GLN A 1 92 ? -1.283 11.784 7.637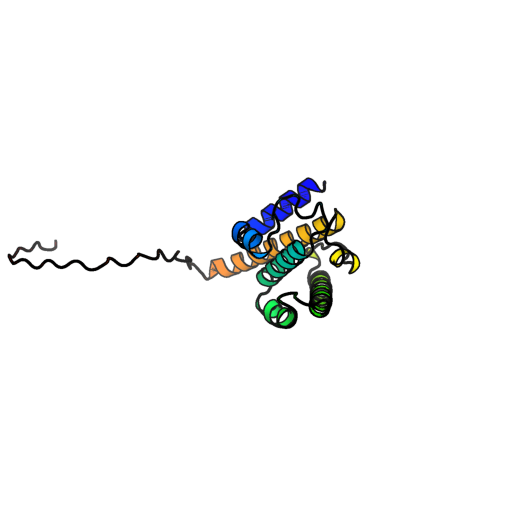 1.00 86.12 92 GLN A CA 1
ATOM 758 C C . GLN A 1 92 ? -2.047 13.009 8.172 1.00 86.12 92 GLN A C 1
ATOM 760 O O . GLN A 1 92 ? -1.610 13.603 9.153 1.00 86.12 92 GLN A O 1
ATOM 765 N N . ALA A 1 93 ? -3.150 13.398 7.526 1.00 85.38 93 ALA A N 1
ATOM 766 C CA . ALA A 1 93 ? -4.002 14.501 7.965 1.00 85.38 93 ALA A CA 1
ATOM 767 C C . ALA A 1 93 ? -4.968 14.084 9.087 1.00 85.38 93 ALA A C 1
ATOM 769 O O . ALA A 1 93 ? -5.164 14.841 10.033 1.00 85.38 93 ALA A O 1
ATOM 770 N N . ASP A 1 94 ? -5.537 12.883 8.985 1.00 84.62 94 ASP A N 1
ATOM 771 C CA . ASP A 1 94 ? -6.508 12.339 9.936 1.00 84.62 94 ASP A CA 1
ATOM 772 C C . ASP A 1 94 ? -5.843 11.893 11.246 1.00 84.62 94 ASP A C 1
ATOM 774 O O . ASP A 1 94 ? -6.474 11.905 12.302 1.00 84.62 94 ASP A O 1
ATOM 778 N N . ASP A 1 95 ? -4.576 11.473 11.185 1.00 80.75 95 ASP A N 1
ATOM 779 C CA . ASP A 1 95 ? -3.883 10.834 12.296 1.00 80.75 95 ASP A CA 1
ATOM 780 C C . ASP A 1 95 ? -2.440 11.355 12.457 1.00 80.75 95 ASP A C 1
ATOM 782 O O . ASP A 1 95 ? -1.511 10.868 11.797 1.00 80.75 95 ASP A O 1
ATOM 786 N N . PRO A 1 96 ? -2.213 12.336 13.351 1.00 74.00 96 PRO A N 1
ATOM 787 C CA . PRO A 1 96 ? -0.874 12.858 13.608 1.00 74.00 96 PRO A CA 1
ATOM 788 C C . PRO A 1 96 ? 0.050 11.813 14.258 1.00 74.00 96 PRO A C 1
ATOM 790 O O . PRO A 1 96 ? 1.268 11.883 14.072 1.00 74.00 96 PRO A O 1
ATOM 793 N N . ASP A 1 97 ? -0.501 10.794 14.933 1.00 71.75 97 ASP A N 1
ATOM 794 C CA . ASP A 1 97 ? 0.276 9.711 15.546 1.00 71.75 97 ASP A CA 1
ATOM 795 C C . ASP A 1 97 ? 0.827 8.718 14.515 1.00 71.75 97 ASP A C 1
ATOM 797 O O . ASP A 1 97 ? 1.713 7.914 14.829 1.00 71.75 97 ASP A O 1
ATOM 801 N N . ALA A 1 98 ? 0.388 8.792 13.254 1.00 72.44 98 ALA A N 1
ATOM 802 C CA . ALA A 1 98 ? 0.946 7.973 12.185 1.00 72.44 98 ALA A CA 1
ATOM 803 C C . ALA A 1 98 ? 2.436 8.266 11.928 1.00 72.44 98 ALA A C 1
ATOM 805 O O . ALA A 1 98 ? 3.151 7.391 11.430 1.00 72.44 98 ALA A O 1
ATOM 806 N N . HIS A 1 99 ? 2.918 9.474 12.263 1.00 76.12 99 HIS A N 1
ATOM 807 C CA . HIS A 1 99 ? 4.311 9.911 12.076 1.00 76.12 99 HIS A CA 1
ATOM 808 C C . HIS A 1 99 ? 4.878 9.542 10.689 1.00 76.12 99 HIS A C 1
ATOM 810 O O . HIS A 1 99 ? 6.045 9.155 10.540 1.00 76.12 99 HIS A O 1
ATOM 816 N N . LEU A 1 100 ? 4.027 9.618 9.661 1.00 82.31 100 LEU A N 1
ATOM 817 C CA . LEU A 1 100 ? 4.399 9.291 8.292 1.00 82.31 100 LEU A CA 1
ATOM 818 C C . LEU A 1 100 ? 5.360 10.365 7.759 1.00 82.31 100 LEU A C 1
ATOM 820 O O . LEU A 1 100 ? 5.115 11.561 7.945 1.00 82.31 100 LEU A O 1
ATOM 824 N N . PRO A 1 101 ? 6.460 9.980 7.087 1.00 81.50 101 PRO A N 1
ATOM 825 C CA . PRO A 1 101 ? 7.340 10.942 6.439 1.00 81.50 101 PRO A CA 1
ATOM 826 C C . PRO A 1 101 ? 6.618 11.610 5.263 1.00 81.50 101 PRO A C 1
ATOM 828 O O . PRO A 1 101 ? 5.665 11.062 4.716 1.00 81.50 101 PRO A O 1
ATOM 831 N N . ARG A 1 102 ? 7.093 12.785 4.830 1.00 79.06 102 ARG A N 1
ATOM 832 C CA . ARG A 1 102 ? 6.499 13.522 3.702 1.00 79.06 102 ARG A CA 1
ATOM 833 C C . ARG A 1 102 ? 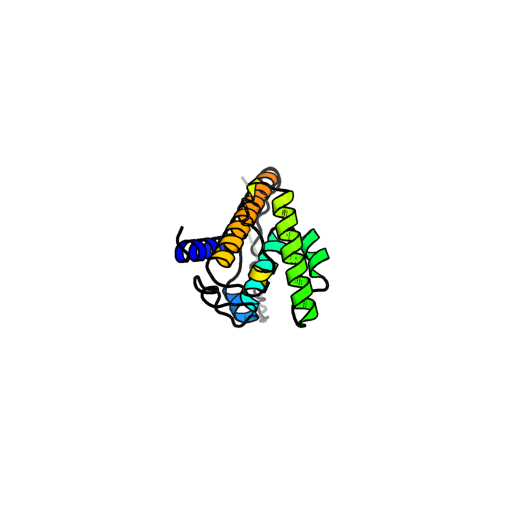6.392 12.638 2.453 1.00 79.06 102 ARG A C 1
ATOM 835 O O . ARG A 1 102 ? 7.405 12.206 1.899 1.00 79.06 102 ARG A O 1
ATOM 842 N N . ILE A 1 103 ? 5.162 12.422 1.992 1.00 82.00 103 ILE A N 1
ATOM 843 C CA . ILE A 1 103 ? 4.859 11.531 0.870 1.00 82.00 103 ILE A CA 1
ATOM 844 C C . ILE A 1 103 ? 5.028 12.306 -0.440 1.00 82.00 103 ILE A C 1
ATOM 846 O O . ILE A 1 103 ? 4.270 13.226 -0.747 1.00 82.00 103 ILE A O 1
ATOM 850 N N . ASN A 1 104 ? 6.030 11.930 -1.231 1.00 77.38 104 ASN A N 1
ATOM 851 C CA . ASN A 1 104 ? 6.259 12.480 -2.565 1.00 77.38 104 ASN A CA 1
ATOM 852 C C . ASN A 1 104 ? 5.835 11.456 -3.626 1.00 77.38 104 ASN A C 1
ATOM 854 O O . ASN A 1 104 ? 6.225 10.294 -3.536 1.00 77.38 104 ASN A O 1
ATOM 858 N N . ALA A 1 105 ? 5.096 11.879 -4.653 1.00 79.50 105 ALA A N 1
ATOM 859 C CA . ALA A 1 105 ? 4.695 11.014 -5.765 1.00 79.50 105 ALA A CA 1
ATOM 860 C C . ALA A 1 105 ? 5.904 10.353 -6.456 1.00 79.50 105 ALA A C 1
ATOM 862 O O . ALA A 1 105 ? 5.825 9.205 -6.886 1.00 79.50 105 ALA A O 1
ATOM 863 N N . SER A 1 106 ? 7.061 11.028 -6.477 1.00 81.75 106 SER A N 1
ATOM 864 C CA . SER A 1 106 ? 8.313 10.470 -7.003 1.00 81.75 106 SER A CA 1
ATOM 865 C C . SER A 1 106 ? 8.800 9.228 -6.242 1.00 81.75 106 SER A C 1
ATOM 867 O O . SER A 1 106 ? 9.441 8.372 -6.842 1.00 81.75 106 SER A O 1
ATOM 869 N N . LEU A 1 107 ? 8.484 9.095 -4.945 1.00 80.88 107 LEU A N 1
ATOM 870 C CA . LEU A 1 107 ? 8.848 7.907 -4.156 1.00 80.88 107 LEU A CA 1
ATOM 871 C C . LEU A 1 107 ? 8.070 6.667 -4.603 1.00 80.88 107 LEU A C 1
ATOM 873 O O . LEU A 1 107 ? 8.597 5.565 -4.530 1.00 80.88 107 LEU A O 1
ATOM 877 N N . LEU A 1 108 ? 6.836 6.847 -5.081 1.00 81.00 108 LEU A N 1
ATOM 878 C CA . LEU A 1 108 ? 6.001 5.760 -5.599 1.00 81.00 108 LEU A CA 1
ATOM 879 C C . LEU A 1 108 ? 6.347 5.396 -7.054 1.00 81.00 108 LEU A C 1
ATOM 881 O O . LEU A 1 108 ? 5.952 4.337 -7.530 1.00 81.00 108 LEU A O 1
ATOM 885 N N . LEU A 1 109 ? 7.066 6.265 -7.776 1.00 79.75 109 LEU A N 1
ATOM 886 C CA . LEU A 1 109 ? 7.516 5.995 -9.146 1.00 79.75 109 LEU A CA 1
ATOM 887 C C . LEU A 1 109 ? 8.702 5.020 -9.178 1.00 79.75 109 LEU A C 1
ATOM 889 O O . LEU A 1 109 ? 8.778 4.161 -10.058 1.00 79.75 109 LEU A O 1
ATOM 893 N N . SER A 1 110 ? 9.594 5.154 -8.197 1.00 77.25 110 SER A N 1
ATOM 894 C CA . SER A 1 110 ? 10.796 4.336 -8.040 1.00 77.25 110 SER A CA 1
ATOM 895 C C . SER A 1 110 ? 10.807 3.720 -6.639 1.00 77.25 110 SER A C 1
ATOM 897 O O . SER A 1 110 ? 11.445 4.274 -5.740 1.00 77.25 110 SER A O 1
ATOM 899 N N . PRO A 1 111 ? 10.085 2.602 -6.432 1.00 76.00 111 PRO A N 1
ATOM 900 C CA . PRO A 1 111 ? 9.962 1.954 -5.133 1.00 76.00 111 PRO A CA 1
ATOM 901 C C . PRO A 1 111 ? 11.264 1.243 -4.764 1.00 76.00 111 PRO A C 1
ATOM 903 O O . PRO A 1 111 ? 11.452 0.054 -5.017 1.00 76.00 111 PRO A O 1
ATOM 906 N N . GLY A 1 112 ? 12.192 2.012 -4.209 1.00 79.25 112 GLY A N 1
ATOM 907 C CA . GLY A 1 112 ? 13.513 1.551 -3.820 1.00 79.25 112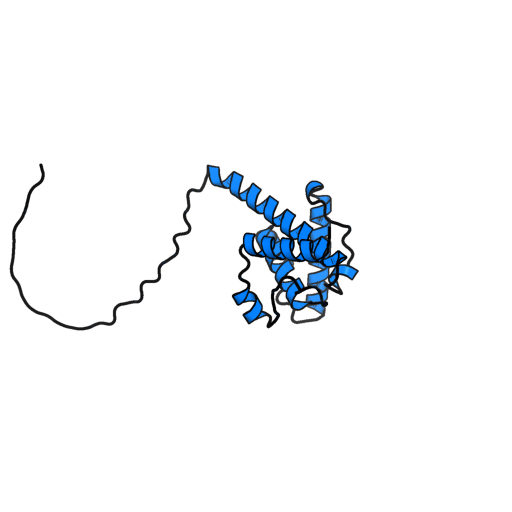 GLY A CA 1
ATOM 908 C C . GLY A 1 112 ? 14.264 2.597 -3.004 1.00 79.25 112 GLY A C 1
ATOM 909 O O . GLY A 1 112 ? 13.932 3.787 -2.983 1.00 79.25 112 GLY A O 1
ATOM 910 N N . GLY A 1 113 ? 15.297 2.132 -2.310 1.00 82.75 113 GLY A N 1
ATOM 911 C CA . GLY A 1 113 ? 16.168 2.982 -1.509 1.00 82.75 113 GLY A CA 1
ATOM 912 C C . GLY A 1 113 ? 15.573 3.423 -0.168 1.00 82.75 113 GLY A C 1
ATOM 913 O O . GLY A 1 113 ? 14.424 3.158 0.194 1.00 82.75 113 GLY A O 1
ATOM 914 N N . ARG A 1 114 ? 16.397 4.134 0.607 1.00 85.81 114 ARG A N 1
ATOM 915 C CA . ARG A 1 114 ? 16.152 4.370 2.039 1.00 85.81 114 ARG A CA 1
ATOM 916 C C . ARG A 1 114 ? 14.862 5.123 2.353 1.00 85.81 114 ARG A C 1
ATOM 918 O O . ARG A 1 114 ? 14.198 4.809 3.334 1.00 85.81 114 ARG A O 1
ATOM 925 N N . LYS A 1 115 ? 14.503 6.119 1.540 1.00 85.38 115 LYS A N 1
ATOM 926 C CA . LYS A 1 115 ? 13.299 6.936 1.769 1.00 85.38 115 LYS A CA 1
ATOM 927 C C . LYS A 1 115 ? 12.019 6.124 1.569 1.00 85.38 115 LYS A C 1
ATOM 929 O O . LYS A 1 115 ? 11.078 6.284 2.340 1.00 85.38 115 LYS A O 1
ATOM 934 N N . PHE A 1 116 ? 12.010 5.249 0.564 1.00 87.12 116 PHE A N 1
ATOM 935 C CA . PHE A 1 116 ? 10.878 4.380 0.275 1.00 87.12 116 PHE A CA 1
ATOM 936 C C . PHE A 1 116 ? 10.674 3.353 1.393 1.00 87.12 116 PHE A C 1
ATOM 938 O O . PHE A 1 116 ? 9.585 3.266 1.955 1.00 87.12 116 PHE A O 1
ATOM 945 N N . VAL A 1 117 ? 11.747 2.660 1.792 1.00 87.75 117 VAL A N 1
ATOM 946 C CA . VAL A 1 117 ? 11.705 1.701 2.907 1.00 87.75 117 VAL A CA 1
ATOM 947 C C . VAL A 1 117 ? 11.258 2.383 4.197 1.00 87.75 117 VAL A C 1
ATOM 949 O O . VAL A 1 117 ? 10.431 1.837 4.919 1.00 87.75 117 VAL A O 1
ATOM 952 N N . HIS A 1 118 ? 11.742 3.596 4.476 1.00 88.38 118 HIS A N 1
ATOM 953 C CA . HIS A 1 118 ? 11.338 4.336 5.669 1.00 88.38 118 HIS A CA 1
ATOM 954 C C . HIS A 1 118 ? 9.834 4.644 5.694 1.00 88.38 118 HIS A C 1
ATOM 956 O O . HIS A 1 118 ? 9.187 4.440 6.721 1.00 88.38 118 HIS A O 1
ATOM 962 N N . LEU A 1 119 ? 9.274 5.099 4.566 1.00 89.06 119 LEU A N 1
ATOM 963 C CA . LEU A 1 119 ? 7.834 5.325 4.413 1.00 89.06 119 LEU A CA 1
ATOM 964 C C . LEU A 1 119 ? 7.050 4.029 4.640 1.00 89.06 119 LEU A C 1
ATOM 966 O O . LEU A 1 119 ? 6.097 4.014 5.415 1.00 89.06 119 LEU A O 1
ATOM 970 N N . LEU A 1 120 ? 7.469 2.944 3.990 1.00 89.06 120 LEU A N 1
ATOM 971 C CA . LEU A 1 120 ? 6.756 1.673 4.020 1.00 89.06 120 LEU A CA 1
ATOM 972 C C . LEU A 1 120 ? 6.819 1.007 5.398 1.00 89.06 120 LEU A C 1
ATOM 974 O O . LEU A 1 120 ? 5.807 0.511 5.884 1.00 89.06 120 LEU A O 1
ATOM 978 N N . TYR A 1 121 ? 7.974 1.066 6.065 1.00 89.06 121 TYR A N 1
ATOM 979 C CA . TYR A 1 121 ? 8.135 0.646 7.456 1.00 89.06 121 TYR A CA 1
ATOM 980 C C . TYR A 1 121 ? 7.177 1.419 8.367 1.00 89.06 121 TYR A C 1
ATOM 982 O O . TYR A 1 121 ? 6.378 0.797 9.064 1.00 89.06 121 TYR A O 1
ATOM 990 N N . ARG A 1 122 ? 7.188 2.759 8.319 1.00 89.38 122 ARG A N 1
ATOM 991 C CA . ARG A 1 122 ? 6.293 3.592 9.140 1.00 89.38 122 ARG A CA 1
ATOM 992 C C . ARG A 1 122 ? 4.828 3.265 8.890 1.00 89.38 122 ARG A C 1
ATOM 994 O O . ARG A 1 122 ? 4.070 3.102 9.841 1.00 89.38 122 ARG A O 1
ATOM 1001 N N . PHE A 1 123 ? 4.460 3.097 7.624 1.00 90.06 123 PHE A N 1
ATOM 1002 C CA . PHE A 1 123 ? 3.109 2.717 7.249 1.00 90.06 123 PHE A CA 1
ATOM 1003 C C . PHE A 1 123 ? 2.735 1.325 7.775 1.00 90.06 123 PHE A C 1
ATOM 1005 O O . PHE A 1 123 ? 1.681 1.169 8.380 1.00 90.06 123 PHE A O 1
ATOM 1012 N N . SER A 1 124 ? 3.612 0.328 7.640 1.00 91.25 124 SER A N 1
ATOM 1013 C CA . SER A 1 124 ? 3.374 -1.020 8.174 1.00 91.25 124 SER A CA 1
ATOM 1014 C C . SER A 1 124 ? 3.203 -1.026 9.697 1.00 91.25 124 SER A C 1
ATOM 1016 O O . SER A 1 124 ? 2.287 -1.672 10.199 1.00 91.25 124 SER A O 1
ATOM 1018 N N . THR A 1 125 ? 4.016 -0.254 10.426 1.00 89.81 125 THR A N 1
ATOM 1019 C CA . THR A 1 125 ? 3.899 -0.093 11.880 1.00 89.81 125 THR A CA 1
ATOM 1020 C C . THR A 1 125 ? 2.580 0.573 12.248 1.00 89.81 125 THR A C 1
ATOM 1022 O O . THR A 1 125 ? 1.909 0.119 13.165 1.00 89.81 125 THR A O 1
ATOM 1025 N N . TYR A 1 126 ? 2.166 1.607 11.512 1.00 89.75 126 TYR A N 1
ATOM 1026 C CA . TYR A 1 126 ? 0.871 2.250 11.720 1.00 89.75 126 TYR A CA 1
ATOM 1027 C C . TYR A 1 126 ? -0.291 1.267 11.537 1.00 89.75 126 TYR A C 1
ATOM 1029 O O . TYR A 1 126 ? -1.168 1.176 12.397 1.00 89.75 126 TYR A O 1
ATOM 1037 N N . VAL A 1 127 ? -0.276 0.488 10.449 1.00 89.44 127 VAL A N 1
ATOM 1038 C CA . VAL A 1 127 ? -1.288 -0.549 10.200 1.00 89.44 127 VAL A CA 1
ATOM 1039 C C . VAL A 1 127 ? -1.285 -1.574 11.330 1.00 89.44 127 VAL A C 1
ATOM 1041 O O . VAL A 1 127 ? -2.357 -1.905 11.830 1.00 89.44 127 VAL A O 1
ATOM 1044 N N . LEU A 1 128 ? -0.108 -2.021 11.781 1.00 88.31 128 LEU A N 1
ATOM 1045 C CA . LEU A 1 128 ? 0.027 -2.951 12.901 1.00 88.31 128 LEU A CA 1
ATOM 1046 C C . LEU A 1 128 ? -0.611 -2.380 14.173 1.00 88.31 128 LEU A C 1
ATOM 1048 O O . LEU A 1 128 ? -1.500 -3.015 14.738 1.00 88.31 128 LEU A O 1
ATOM 1052 N N . THR A 1 129 ? -0.255 -1.157 14.570 1.00 87.25 129 THR A N 1
ATOM 1053 C CA . THR A 1 129 ? -0.845 -0.480 15.734 1.00 87.25 129 THR A CA 1
ATOM 1054 C C . THR A 1 129 ? -2.363 -0.397 15.611 1.00 87.25 129 THR A C 1
ATOM 1056 O O . THR A 1 129 ? -3.073 -0.787 16.534 1.00 87.25 129 THR A O 1
ATOM 1059 N N . LYS A 1 130 ? -2.890 0.015 14.450 1.00 86.12 130 LYS A N 1
ATOM 1060 C CA . LYS A 1 130 ? -4.341 0.071 14.225 1.00 86.12 130 LYS A CA 1
ATOM 1061 C C . LYS A 1 130 ? -5.000 -1.301 14.295 1.00 86.12 130 LYS A C 1
ATOM 1063 O O . LYS A 1 130 ? -6.097 -1.398 14.838 1.00 86.12 130 LYS A O 1
ATOM 1068 N N . THR A 1 131 ? -4.367 -2.354 13.779 1.00 84.44 131 THR A N 1
ATOM 1069 C CA . THR A 1 131 ? -4.902 -3.719 13.897 1.00 84.44 131 THR A CA 1
ATOM 1070 C C . THR A 1 131 ? -4.923 -4.195 15.346 1.00 84.44 131 THR A C 1
ATOM 1072 O O . THR A 1 131 ? -5.955 -4.688 15.784 1.00 84.44 131 THR A O 1
ATOM 1075 N N . MET A 1 132 ? -3.865 -3.941 16.120 1.00 82.62 132 MET A N 1
ATOM 1076 C CA . MET A 1 132 ? -3.799 -4.309 17.538 1.00 82.62 132 MET A CA 1
ATOM 1077 C C . MET A 1 132 ? -4.834 -3.539 18.375 1.00 82.62 132 MET A C 1
ATOM 1079 O O . MET A 1 132 ? -5.531 -4.126 19.198 1.00 82.62 132 MET A O 1
ATOM 1083 N N . THR A 1 133 ? -5.010 -2.234 18.135 1.00 79.00 133 THR A N 1
ATOM 1084 C CA . THR A 1 133 ? -6.040 -1.436 18.822 1.00 79.00 133 THR A CA 1
ATOM 1085 C C . THR A 1 133 ? -7.452 -1.897 18.455 1.00 79.00 133 THR A C 1
ATOM 1087 O O . THR A 1 133 ? -8.303 -2.006 19.336 1.00 79.00 133 THR A O 1
ATOM 1090 N N . LYS A 1 134 ? -7.713 -2.207 17.175 1.00 69.94 134 LYS A N 1
ATOM 1091 C CA . LYS A 1 134 ? -8.998 -2.783 16.738 1.00 69.94 134 LYS A CA 1
ATOM 1092 C C . LYS A 1 134 ? -9.260 -4.120 17.435 1.00 69.94 134 LYS A C 1
ATOM 1094 O O . LYS A 1 134 ? -10.372 -4.344 17.904 1.00 69.94 134 LYS A O 1
ATOM 1099 N N . GLU A 1 135 ? -8.237 -4.966 17.554 1.00 57.28 135 GLU A N 1
ATOM 1100 C CA . GLU A 1 135 ? -8.334 -6.264 18.222 1.00 57.28 135 GLU A CA 1
ATOM 1101 C C . GLU A 1 135 ? -8.663 -6.117 19.712 1.00 57.28 135 GLU A C 1
ATOM 1103 O O . GLU A 1 135 ? -9.600 -6.777 20.158 1.00 57.28 135 GLU A O 1
ATOM 1108 N N . HIS A 1 136 ? -8.023 -5.185 20.433 1.00 52.09 136 HIS A N 1
ATOM 1109 C CA . HIS A 1 136 ? -8.305 -4.878 21.846 1.00 52.09 136 HIS A CA 1
ATOM 1110 C C . HIS A 1 136 ? -9.758 -4.449 22.124 1.00 52.09 136 HIS A C 1
ATOM 1112 O O . HIS A 1 136 ? -10.302 -4.791 23.173 1.00 52.09 136 HIS A O 1
ATOM 1118 N N . VAL A 1 137 ? -10.421 -3.774 21.180 1.00 49.19 137 VAL A N 1
ATOM 1119 C CA . VAL A 1 137 ? -11.854 -3.437 21.299 1.00 49.19 137 VAL A CA 1
ATOM 1120 C C . VAL A 1 137 ? -12.738 -4.679 21.093 1.00 49.19 137 VAL A C 1
ATOM 1122 O O . VAL A 1 137 ? -13.763 -4.839 21.755 1.00 49.19 137 VAL A O 1
ATOM 1125 N N . THR A 1 138 ? -12.326 -5.613 20.233 1.00 41.59 138 THR A N 1
ATOM 1126 C CA . THR A 1 138 ? -13.041 -6.884 20.012 1.00 41.59 138 THR A CA 1
ATOM 1127 C C . THR A 1 138 ? -12.754 -7.984 21.034 1.00 41.59 138 THR A C 1
ATOM 1129 O O . THR A 1 138 ? -13.559 -8.909 21.126 1.00 41.59 138 THR A O 1
ATOM 1132 N N . VAL A 1 139 ? -11.685 -7.927 21.843 1.00 47.19 139 VAL A N 1
ATOM 1133 C CA . VAL A 1 139 ? -11.468 -8.956 22.892 1.00 47.19 139 VAL A CA 1
ATOM 1134 C C . VAL A 1 139 ? -12.498 -8.846 24.020 1.00 47.19 139 VAL A C 1
ATOM 1136 O O . VAL A 1 139 ? -12.740 -9.828 24.713 1.00 47.19 139 VAL A O 1
ATOM 1139 N N . HIS A 1 140 ? -13.200 -7.714 24.147 1.00 40.09 140 HIS A N 1
ATOM 1140 C CA . HIS A 1 140 ? -14.374 -7.634 25.022 1.00 40.09 140 HIS A CA 1
ATOM 1141 C C . HIS A 1 140 ? -15.639 -8.272 24.408 1.00 40.09 140 HIS A C 1
ATOM 1143 O O . HIS A 1 140 ? -16.679 -8.325 25.057 1.00 40.09 140 HIS A O 1
ATOM 1149 N N . SER A 1 141 ? -15.597 -8.757 23.158 1.00 42.69 141 SER A N 1
ATOM 1150 C CA . SER A 1 141 ? -16.790 -9.283 22.473 1.00 42.69 141 SER A CA 1
ATOM 1151 C C . SER A 1 141 ? -16.597 -10.522 21.591 1.00 42.69 141 SER A C 1
ATOM 1153 O O . SER A 1 141 ? -17.591 -11.042 21.089 1.00 42.69 141 SER A O 1
ATOM 1155 N N . SER A 1 142 ? -15.392 -11.071 21.402 1.00 37.31 142 SER A N 1
ATOM 1156 C CA . SER A 1 142 ? -15.254 -12.247 20.534 1.00 37.31 142 SER A CA 1
ATOM 1157 C C . SER A 1 142 ? -14.146 -13.201 20.954 1.00 37.31 142 SER A C 1
ATOM 1159 O O . SER A 1 142 ? -13.098 -13.334 20.322 1.00 37.31 142 SER A O 1
ATOM 1161 N N . CYS A 1 143 ? -14.467 -13.991 21.974 1.00 37.59 143 CYS A N 1
ATOM 1162 C CA . CYS A 1 143 ? -14.105 -15.399 21.985 1.00 37.59 143 CYS A CA 1
ATOM 1163 C C . CYS A 1 143 ? -14.665 -16.051 20.699 1.00 37.59 143 CYS A C 1
ATOM 1165 O O . CYS A 1 143 ? -15.782 -16.563 20.671 1.00 37.59 143 CYS A O 1
ATOM 1167 N N . ARG A 1 144 ? -13.934 -15.972 19.582 1.00 41.16 144 ARG A N 1
ATOM 1168 C CA . ARG A 1 144 ? -14.230 -16.755 18.376 1.00 41.16 144 ARG A CA 1
ATOM 1169 C C . ARG A 1 144 ? -12.936 -17.209 17.728 1.00 41.16 144 ARG A C 1
ATOM 1171 O O . ARG A 1 144 ? -12.461 -16.659 16.738 1.00 41.16 144 ARG A O 1
ATOM 1178 N N . LEU A 1 145 ? -12.414 -18.277 18.323 1.00 41.38 145 LEU A N 1
ATOM 1179 C CA . LEU A 1 145 ? -11.604 -19.301 17.678 1.00 41.38 145 LEU A CA 1
ATOM 1180 C C . LEU A 1 145 ? -11.956 -19.409 16.187 1.00 41.38 145 LEU A C 1
ATOM 1182 O O . LEU A 1 145 ? -13.026 -19.904 15.820 1.00 41.38 145 LEU A O 1
ATOM 1186 N N . LYS A 1 146 ? -11.030 -18.997 15.317 1.00 39.78 146 LYS A N 1
ATOM 1187 C CA . LYS A 1 146 ? -10.956 -19.571 13.975 1.00 39.78 146 LYS A CA 1
ATOM 1188 C C . LYS A 1 146 ? -10.613 -21.043 14.171 1.00 39.78 146 LYS A C 1
ATOM 1190 O O . LYS A 1 146 ? -9.452 -21.394 14.357 1.00 39.78 146 LYS A O 1
ATOM 1195 N N . LYS A 1 147 ? -11.640 -21.898 14.174 1.00 39.22 147 LYS A N 1
ATOM 1196 C CA . LYS A 1 147 ? -11.458 -23.331 13.968 1.00 39.22 147 LYS A CA 1
ATOM 1197 C C . LYS A 1 147 ? -10.756 -23.487 12.623 1.00 39.22 147 LYS A C 1
ATOM 1199 O O . LYS A 1 147 ? -11.347 -23.215 11.580 1.00 39.22 147 LYS A O 1
ATOM 1204 N N . PHE A 1 148 ? -9.490 -23.885 12.670 1.00 37.41 148 PHE A N 1
ATOM 1205 C CA . PHE A 1 148 ? -8.831 -24.531 11.550 1.00 37.41 148 PHE A CA 1
ATOM 1206 C C . PHE A 1 148 ? -9.714 -25.715 11.151 1.00 37.41 148 PHE A C 1
ATOM 1208 O O . PHE A 1 148 ? -9.871 -26.674 11.906 1.00 37.41 148 PHE A O 1
ATOM 1215 N N . GLY A 1 149 ? -10.375 -25.590 10.002 1.00 34.22 149 GLY A N 1
ATOM 1216 C CA . GLY A 1 149 ? -11.105 -26.681 9.381 1.00 34.22 149 GLY A CA 1
ATOM 1217 C C . GLY A 1 149 ? -10.100 -27.740 8.963 1.00 34.22 149 GLY A C 1
ATOM 1218 O O . GLY A 1 149 ? -9.471 -27.624 7.917 1.00 34.22 149 GLY A O 1
ATOM 1219 N N . VAL A 1 150 ? -9.934 -28.755 9.806 1.00 37.91 150 VAL A N 1
ATOM 1220 C CA . VAL A 1 150 ? -9.261 -29.999 9.450 1.00 37.91 150 VAL A CA 1
ATOM 1221 C C . VAL A 1 150 ? -10.155 -30.670 8.409 1.00 37.91 150 VAL A C 1
ATOM 1223 O O . VAL A 1 150 ? -11.214 -31.203 8.737 1.00 37.91 150 VAL A O 1
ATOM 1226 N N . GLY A 1 151 ? -9.784 -30.557 7.135 1.00 33.66 151 GLY A N 1
ATOM 1227 C CA . GLY A 1 151 ? -10.424 -31.288 6.051 1.00 33.66 151 GLY A CA 1
ATOM 1228 C C . GLY A 1 151 ? -10.085 -32.765 6.188 1.00 33.66 151 GLY A C 1
ATOM 1229 O O . GLY A 1 151 ? -9.029 -33.201 5.743 1.00 33.66 151 GLY A O 1
ATOM 1230 N N . TRP A 1 152 ? -10.966 -33.529 6.831 1.00 33.69 152 TRP A N 1
ATOM 1231 C CA . TRP A 1 152 ? -10.889 -34.984 6.821 1.00 33.69 152 TRP A CA 1
ATOM 1232 C C . TRP A 1 152 ? -11.203 -35.474 5.408 1.00 33.69 152 TRP A C 1
ATOM 1234 O O . TRP A 1 152 ? -12.324 -35.338 4.912 1.00 33.69 152 TRP A O 1
ATOM 1244 N N . GLY A 1 153 ? -10.174 -36.009 4.751 1.00 36.56 153 GLY A N 1
ATOM 1245 C CA . GLY A 1 153 ? -10.305 -36.761 3.514 1.00 36.56 153 GLY A CA 1
ATOM 1246 C C . GLY A 1 153 ? -11.292 -37.912 3.700 1.00 36.56 153 GLY A C 1
ATOM 1247 O O . GLY A 1 153 ? -11.250 -38.644 4.687 1.00 36.56 153 GLY A O 1
ATOM 1248 N N . LYS A 1 154 ? -12.216 -38.026 2.747 1.00 39.69 154 LYS A N 1
ATOM 1249 C CA . LYS A 1 154 ? -13.230 -39.079 2.655 1.00 39.69 154 LYS A CA 1
ATOM 1250 C C . LYS A 1 154 ? -12.578 -40.473 2.689 1.00 39.69 154 LYS A C 1
ATOM 1252 O O . LYS A 1 154 ? -11.632 -40.687 1.930 1.00 39.69 154 LYS A O 1
ATOM 1257 N N . PRO A 1 155 ? -13.115 -41.450 3.441 1.00 38.09 155 PRO A N 1
ATOM 1258 C CA . PRO A 1 155 ? -12.784 -42.845 3.209 1.00 38.09 155 PRO A CA 1
ATOM 1259 C C . PRO A 1 155 ? -13.530 -43.349 1.967 1.00 38.09 155 PRO A C 1
ATOM 1261 O O . PRO A 1 155 ? -14.755 -43.283 1.856 1.00 38.09 155 PRO A O 1
ATOM 1264 N N . ILE A 1 156 ? -12.735 -43.817 1.014 1.00 43.00 156 ILE A N 1
ATOM 1265 C CA . ILE A 1 156 ? -13.112 -44.651 -0.127 1.00 43.00 156 ILE A CA 1
ATOM 1266 C C . ILE A 1 156 ? -13.801 -45.931 0.363 1.00 43.00 156 ILE A C 1
ATOM 1268 O O . ILE A 1 156 ? -13.350 -46.574 1.308 1.00 43.00 156 ILE A O 1
ATOM 1272 N N . GLY A 1 157 ? -14.924 -46.260 -0.279 1.00 37.06 157 GLY A N 1
ATOM 1273 C CA . GLY A 1 157 ? -15.767 -47.399 0.059 1.00 37.06 157 GLY A CA 1
ATOM 1274 C C . GLY A 1 157 ? -15.061 -48.747 -0.086 1.00 37.06 157 GLY A C 1
ATOM 1275 O O . GLY A 1 157 ? -14.283 -48.967 -1.010 1.00 37.06 157 GLY A O 1
ATOM 1276 N N . GLY A 1 158 ? -15.402 -49.661 0.817 1.00 36.25 158 GLY A N 1
ATOM 1277 C CA . GLY A 1 158 ? -14.982 -51.053 0.790 1.00 36.25 158 GLY A CA 1
ATOM 1278 C C . GLY A 1 158 ? -15.984 -51.895 1.567 1.00 36.25 158 GLY A C 1
ATOM 1279 O O . GLY A 1 158 ? -16.110 -51.782 2.780 1.00 36.25 158 GLY A O 1
ATOM 1280 N N . VAL A 1 159 ? -16.748 -52.683 0.824 1.00 44.06 159 VAL A N 1
ATOM 1281 C CA . VAL A 1 159 ? -17.743 -53.654 1.278 1.00 44.06 159 VAL A CA 1
ATOM 1282 C C . VAL A 1 159 ? -17.103 -54.684 2.215 1.00 44.06 159 VAL A C 1
ATOM 1284 O O . VAL A 1 159 ? -16.132 -55.310 1.817 1.00 44.06 159 VAL A O 1
ATOM 1287 N N . HIS A 1 160 ? -17.691 -54.938 3.389 1.00 40.16 160 HIS A N 1
ATOM 1288 C CA . HIS A 1 160 ? -17.911 -56.310 3.865 1.00 40.16 160 HIS A CA 1
ATOM 1289 C C . HIS A 1 160 ? -18.946 -56.386 4.997 1.00 40.16 160 HIS A C 1
ATOM 1291 O O . HIS A 1 160 ? -18.782 -55.888 6.104 1.00 40.16 160 HIS A O 1
ATOM 1297 N N . ARG A 1 161 ? -20.046 -57.046 4.643 1.00 38.91 161 ARG A N 1
ATOM 1298 C CA . ARG A 1 161 ? -21.108 -57.622 5.471 1.00 38.91 161 ARG A CA 1
ATOM 1299 C C . ARG A 1 161 ? -20.520 -58.784 6.284 1.00 38.91 161 ARG A C 1
ATOM 1301 O O . ARG A 1 161 ? -19.888 -59.589 5.626 1.00 38.91 161 ARG A O 1
ATOM 1308 N N . TYR A 1 162 ? -20.769 -58.904 7.597 1.00 35.22 162 TYR A N 1
ATOM 1309 C CA . TYR A 1 162 ? -21.038 -60.176 8.314 1.00 35.22 162 TYR A CA 1
ATOM 1310 C C . TYR A 1 162 ? -21.558 -59.928 9.755 1.00 35.22 162 TYR A C 1
ATOM 1312 O O . TYR A 1 162 ? -20.870 -59.363 10.593 1.00 35.22 162 TYR A O 1
ATOM 1320 N N . THR A 1 163 ? -22.817 -60.339 9.962 1.00 39.62 163 THR A N 1
ATOM 1321 C CA . THR A 1 163 ? -23.412 -61.073 11.108 1.00 39.62 163 THR A CA 1
ATOM 1322 C C . THR A 1 163 ? -23.157 -60.662 12.573 1.00 39.62 163 THR A C 1
ATOM 1324 O O . THR A 1 163 ? -22.068 -60.841 13.097 1.00 39.62 163 THR A O 1
ATOM 1327 N N . SER A 1 164 ? -24.262 -60.257 13.224 1.00 40.81 164 SER A N 1
ATOM 1328 C CA . SER A 1 164 ? -24.831 -60.703 14.520 1.00 40.81 164 SER A CA 1
ATOM 1329 C C . SER A 1 164 ? -23.910 -61.092 15.692 1.00 40.81 164 SER A C 1
ATOM 1331 O O . SER A 1 164 ? -23.123 -62.015 15.555 1.00 40.81 164 SER A O 1
ATOM 1333 N N . PHE A 1 165 ? -24.126 -60.506 16.883 1.00 35.62 165 PHE A N 1
ATOM 1334 C CA . PHE A 1 165 ? -24.675 -61.131 18.120 1.00 35.62 165 PHE A CA 1
ATOM 1335 C C . PHE A 1 165 ? -24.669 -60.102 19.301 1.00 35.62 165 PHE A C 1
ATOM 1337 O O . PHE A 1 165 ? -23.963 -59.099 19.202 1.00 35.62 165 PHE A O 1
ATOM 1344 N N . PRO A 1 166 ? -25.490 -60.267 20.369 1.00 50.66 166 PRO A N 1
ATOM 1345 C CA . PRO A 1 166 ? -25.968 -59.177 21.237 1.00 50.66 166 PRO A CA 1
ATOM 1346 C C . PRO A 1 166 ? -25.431 -59.152 22.693 1.00 50.66 166 PRO A C 1
ATOM 1348 O O . PRO A 1 166 ? -25.140 -60.195 23.271 1.00 50.66 166 PRO A O 1
ATOM 1351 N N . GLY A 1 167 ? -25.482 -57.952 23.305 1.00 41.84 167 GLY A N 1
ATOM 1352 C CA . GLY A 1 167 ? -25.591 -57.666 24.758 1.00 41.84 167 GLY A CA 1
ATOM 1353 C C . GLY A 1 167 ? -24.286 -57.572 25.581 1.00 41.84 167 GLY A C 1
ATOM 1354 O O . GLY A 1 167 ? -23.241 -57.977 25.079 1.00 41.84 167 GLY A O 1
ATOM 1355 N N . PRO A 1 168 ? -24.321 -57.111 26.860 1.00 48.88 168 PRO A N 1
ATOM 1356 C CA . PRO A 1 168 ? -25.408 -56.457 27.603 1.00 48.88 168 PRO A CA 1
ATOM 1357 C C . PRO A 1 168 ? -25.018 -55.113 28.283 1.00 48.88 168 PRO A C 1
ATOM 1359 O O . PRO A 1 168 ? -23.887 -54.641 28.218 1.00 48.88 168 PRO A O 1
ATOM 1362 N N . ALA A 1 169 ? -26.028 -54.513 28.918 1.00 50.72 169 ALA A N 1
ATOM 1363 C CA . ALA A 1 169 ? -26.062 -53.244 29.643 1.00 50.72 169 ALA A CA 1
ATOM 1364 C C . ALA A 1 169 ? -25.120 -53.139 30.855 1.00 50.72 169 ALA A C 1
ATOM 1366 O O . ALA A 1 169 ? -24.876 -54.136 31.526 1.00 50.72 169 ALA A O 1
ATOM 1367 N N . PHE A 1 170 ? -24.734 -51.906 31.209 1.00 41.09 170 PHE A N 1
ATOM 1368 C CA . PHE A 1 170 ? -24.410 -51.526 32.586 1.00 41.09 170 PHE A CA 1
ATOM 1369 C C . PHE A 1 170 ? -24.906 -50.105 32.890 1.00 41.09 170 PHE A C 1
ATOM 1371 O O . PHE A 1 170 ? -24.856 -49.213 32.047 1.00 41.09 170 PHE A O 1
ATOM 1378 N N . THR A 1 171 ? -25.460 -49.988 34.090 1.00 47.62 171 THR A N 1
ATOM 1379 C CA . THR A 1 171 ? -26.318 -48.951 34.668 1.00 47.62 171 THR A CA 1
ATOM 1380 C C . THR A 1 171 ? -25.553 -47.823 35.357 1.00 47.62 171 THR A C 1
ATOM 1382 O O . THR A 1 171 ? -24.471 -48.049 35.896 1.00 47.62 171 THR A O 1
ATOM 1385 N N . ASP A 1 172 ? -26.193 -46.652 35.390 1.00 38.81 172 ASP A N 1
ATOM 1386 C CA . ASP A 1 172 ? -25.931 -45.510 36.274 1.00 38.81 172 ASP A CA 1
ATOM 1387 C C . ASP A 1 172 ? -25.896 -45.882 37.768 1.00 38.81 172 ASP A C 1
ATOM 1389 O O . ASP A 1 172 ? -26.733 -46.659 38.237 1.00 38.81 172 ASP A O 1
ATOM 1393 N N . CYS A 1 173 ? -24.982 -45.228 38.492 1.00 43.44 173 CYS A N 1
ATOM 1394 C CA . CYS A 1 173 ? -25.094 -44.819 39.895 1.00 43.44 173 CYS A CA 1
ATOM 1395 C C . CYS A 1 173 ? -24.452 -43.434 40.037 1.00 43.44 173 CYS A C 1
ATOM 1397 O O . CYS A 1 173 ? -23.340 -43.255 39.486 1.00 43.44 173 CYS A O 1
#

Radius of gyration: 24.25 Å; chains: 1; bounding box: 46×76×58 Å

InterPro domains:
  IPR026797 HAUS augmin-like complex subunit 6 [PTHR16151] (4-135)
  IPR028163 HAUS augmin-like complex subunit 6, N-terminal [PF14661] (10-136)

Foldseek 3Di:
DDQLVLLVLLLVLCVVLPDDQVVLCVVQVQHPDSCSQQFQDQSVVLVLLLSLVCLQPVVVSCVQCVVLPPPPDPVSLVSSLVSSQVVLVVCVVVPVPLVAPDDDSVCNVGCHDRNNSSRSSSSSVVSVVSNVVVVVVCVVPDPDDPPPPPPDDDDDDDDDDDDDDDDDDDDDD

Organism: NCBI:txid259542

Secondary structure (DSSP, 8-state):
--HHHHHHHHHHHHHHTT--HHHHHHHH----STTTTTS--HHHHHHHHHHHHHHH-HHHHHHHSTTT-S--SHHHHHHHHHHHHHHHHHHHHH-GGG-PPP--HHHHHS--HHHHHHHHHHHHHHHHHHHHHHHHHHTTT-----------PPPPP----------------

Sequence (173 aa):
MELESMNTLLFTNLQLLGMDILAMEGKYHVPFNKEMFTLPNKAGSEAVFHFLFNRLNPGLFKEQFRDCWPVLDRKAELQFRKICHTWLTSIQADDPDAHLPRINASLLLSPGGRKFVHLLYRFSTYVLTKTMTKEHVTVHSSCRLKKFGVGWGKPIGGVHRYTSFPGPAFTDC